Protein AF-A0A941DT05-F1 (afdb_monomer_lite)

Sequence (83 aa):
MARIFKESRNNYGTRKLKKALANLSEPKQVSRRRIGQFMHEMGLVSNYTVAQYKPHKLTCNEAPIKNELQRQFNQDEQLAVIV

Organism: NCBI:txid447199

InterPro domains:
  IPR025948 HTH-like domain [PF13276] (2-48)

Secondary structure (DSSP, 8-state):
-HHHHHHTTT---HHHHHHHHHTSSS-----HHHHHHHHHHTT---GGGS-PPP-PPPPTT-S----TT------SSTT----

Structure (mmCIF, N/CA/C/O backbone):
data_AF-A0A941DT05-F1
#
_entry.id   AF-A0A941DT05-F1
#
loop_
_atom_site.group_PDB
_atom_site.id
_atom_site.type_symbol
_atom_site.label_atom_id
_atom_site.label_alt_id
_atom_site.label_comp_id
_atom_site.label_asym_id
_atom_site.label_entity_id
_atom_site.label_seq_id
_atom_site.pdbx_PDB_ins_code
_atom_site.Cartn_x
_atom_site.Cartn_y
_atom_site.Cartn_z
_atom_site.occupancy
_atom_site.B_iso_or_equiv
_atom_site.auth_seq_id
_atom_site.auth_comp_id
_atom_site.auth_asym_id
_atom_site.auth_atom_id
_atom_site.pdbx_PDB_model_num
ATOM 1 N N . MET A 1 1 ? -12.351 2.823 6.358 1.00 84.88 1 MET A N 1
ATOM 2 C CA . MET A 1 1 ? -10.967 2.422 6.019 1.00 84.88 1 MET A CA 1
ATOM 3 C C . MET A 1 1 ? -10.682 2.598 4.532 1.00 84.88 1 MET A C 1
ATOM 5 O O . MET A 1 1 ? -9.768 3.344 4.215 1.00 84.88 1 MET A O 1
ATOM 9 N N . ALA A 1 2 ? -11.492 2.017 3.636 1.00 89.19 2 ALA A N 1
ATOM 10 C CA . ALA A 1 2 ? -11.350 2.194 2.184 1.00 89.19 2 ALA A CA 1
ATOM 11 C C . ALA A 1 2 ? -11.334 3.670 1.726 1.00 89.19 2 ALA A C 1
ATOM 13 O O . ALA A 1 2 ? -10.524 4.022 0.877 1.00 89.19 2 ALA A O 1
ATOM 14 N N . ARG A 1 3 ? -12.154 4.544 2.338 1.00 92.50 3 ARG A N 1
ATOM 15 C CA . ARG A 1 3 ? -12.158 5.994 2.052 1.00 92.50 3 ARG A CA 1
ATOM 16 C C . ARG A 1 3 ? -10.783 6.638 2.280 1.00 92.50 3 ARG A C 1
ATOM 18 O O . ARG A 1 3 ? -10.191 7.134 1.335 1.00 92.50 3 ARG A O 1
ATOM 25 N N . ILE A 1 4 ? -10.234 6.497 3.490 1.00 91.81 4 ILE A N 1
ATOM 26 C CA . ILE A 1 4 ? -8.898 6.999 3.878 1.00 91.81 4 ILE A CA 1
ATOM 27 C C . ILE A 1 4 ? -7.799 6.413 2.984 1.00 91.81 4 ILE A C 1
ATOM 29 O O . ILE A 1 4 ? -6.858 7.099 2.596 1.00 91.81 4 ILE A O 1
ATOM 33 N N . PHE A 1 5 ? -7.909 5.128 2.646 1.00 93.31 5 PHE A N 1
ATOM 34 C CA . PHE A 1 5 ? -6.944 4.466 1.778 1.00 93.31 5 PHE A CA 1
ATOM 35 C C . PHE A 1 5 ? -6.946 5.057 0.355 1.00 93.31 5 PHE A C 1
ATOM 37 O O . PHE A 1 5 ? -5.877 5.377 -0.168 1.00 93.31 5 PHE A O 1
ATOM 44 N N . LYS A 1 6 ? -8.126 5.294 -0.233 1.00 93.12 6 LYS A N 1
ATOM 45 C CA . LYS A 1 6 ? -8.263 5.948 -1.545 1.00 93.12 6 LYS A CA 1
ATOM 46 C C . LYS A 1 6 ? -7.860 7.426 -1.511 1.00 93.12 6 LYS A C 1
ATOM 48 O O . LYS A 1 6 ? -7.132 7.862 -2.397 1.00 93.12 6 LYS A O 1
ATOM 53 N N . GLU A 1 7 ? -8.243 8.168 -0.470 1.00 94.00 7 GLU A N 1
ATOM 54 C CA . GLU A 1 7 ? -7.801 9.556 -0.233 1.00 94.00 7 GLU A CA 1
ATOM 55 C C . GLU A 1 7 ? -6.265 9.648 -0.170 1.00 94.00 7 GLU A C 1
ATOM 57 O O . GLU A 1 7 ? -5.667 10.581 -0.699 1.00 94.00 7 GLU A O 1
ATOM 62 N N . SER A 1 8 ? -5.604 8.625 0.384 1.00 91.31 8 SER A N 1
ATOM 63 C CA . SER A 1 8 ? -4.140 8.519 0.414 1.00 91.31 8 SER A CA 1
ATOM 64 C C . SER A 1 8 ? -3.497 8.144 -0.932 1.00 91.31 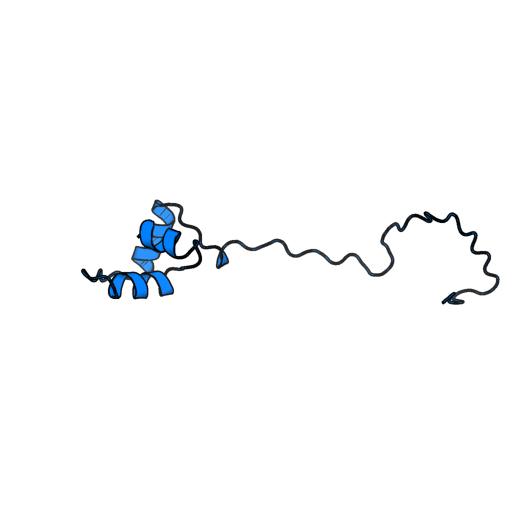8 SER A C 1
ATOM 66 O O . SER A 1 8 ? -2.285 7.955 -0.997 1.00 91.31 8 SER A O 1
ATOM 68 N N . ARG A 1 9 ? -4.265 8.003 -2.022 1.00 92.69 9 ARG A N 1
ATOM 69 C CA . ARG A 1 9 ? -3.788 7.486 -3.321 1.00 92.69 9 ARG A CA 1
ATOM 70 C C . ARG A 1 9 ? -3.172 6.083 -3.208 1.00 92.69 9 ARG A C 1
ATOM 72 O O . ARG A 1 9 ? -2.166 5.787 -3.849 1.00 92.69 9 ARG A O 1
ATOM 79 N N . ASN A 1 10 ? -3.752 5.229 -2.359 1.00 91.94 10 ASN A N 1
ATOM 80 C CA . ASN A 1 10 ? -3.333 3.840 -2.118 1.00 91.94 10 ASN A CA 1
ATOM 81 C C . ASN A 1 10 ? -1.894 3.685 -1.567 1.00 91.94 10 ASN A C 1
ATOM 83 O O . ASN A 1 10 ? -1.283 2.616 -1.647 1.00 91.94 10 ASN A O 1
ATOM 87 N N . ASN A 1 11 ? -1.313 4.733 -0.975 1.00 91.12 11 ASN A N 1
ATOM 88 C CA . ASN A 1 11 ? 0.067 4.700 -0.475 1.00 91.12 11 ASN A CA 1
ATOM 89 C C . ASN A 1 11 ? 0.180 4.264 1.004 1.00 91.12 11 ASN A C 1
ATOM 91 O O . ASN A 1 11 ? 1.284 4.031 1.506 1.00 91.12 11 ASN A O 1
ATOM 95 N N . TYR A 1 12 ? -0.935 4.169 1.736 1.00 93.94 12 TYR A N 1
ATOM 96 C CA . TYR A 1 12 ? -0.916 3.809 3.152 1.00 93.94 12 TYR A CA 1
ATOM 97 C C . TYR A 1 12 ? -0.932 2.295 3.375 1.00 93.94 12 TYR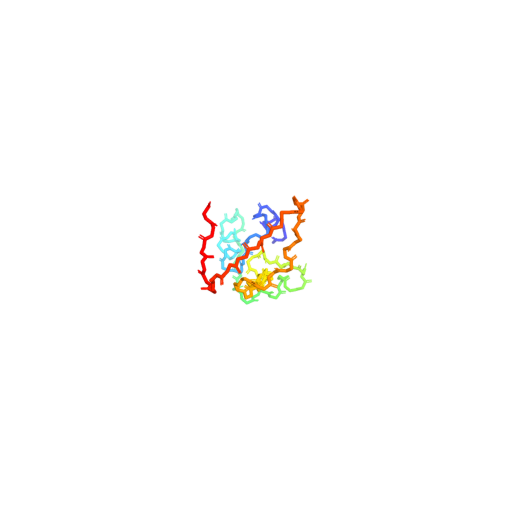 A C 1
ATOM 99 O O . TYR A 1 12 ? -1.911 1.616 3.098 1.00 93.94 12 TYR A O 1
ATOM 107 N N . GLY A 1 13 ? 0.127 1.777 4.001 1.00 92.06 13 GLY A N 1
ATOM 108 C CA . GLY A 1 13 ? 0.125 0.446 4.615 1.00 92.06 13 GLY A CA 1
ATOM 109 C C . GLY A 1 13 ? -0.421 0.444 6.050 1.00 92.06 13 GLY A C 1
ATOM 110 O O . GLY A 1 13 ? -0.797 1.482 6.605 1.00 92.06 13 GLY A O 1
ATOM 111 N N . THR A 1 14 ? -0.374 -0.719 6.712 1.00 93.81 14 THR A N 1
ATOM 112 C CA . THR A 1 14 ? -0.987 -0.928 8.042 1.00 93.81 14 THR A CA 1
ATOM 113 C C . THR A 1 14 ? -0.513 0.054 9.120 1.00 93.81 14 THR A C 1
ATOM 115 O O . THR A 1 14 ? -1.287 0.454 9.989 1.00 93.81 14 THR A O 1
ATOM 118 N N . ARG A 1 15 ? 0.756 0.486 9.065 1.00 93.50 15 ARG A N 1
ATOM 119 C CA . ARG A 1 15 ? 1.337 1.460 10.006 1.00 93.50 15 ARG A CA 1
ATOM 120 C C . ARG A 1 15 ? 0.734 2.859 9.841 1.00 93.50 15 ARG A C 1
ATOM 122 O O . ARG A 1 15 ? 0.385 3.477 10.843 1.00 93.50 15 ARG A O 1
ATOM 129 N N . LYS A 1 16 ? 0.620 3.354 8.602 1.00 94.31 16 LYS A N 1
ATOM 130 C CA . LYS A 1 16 ? 0.051 4.683 8.318 1.00 94.31 16 LYS A CA 1
ATOM 131 C C . LYS A 1 16 ? -1.461 4.691 8.555 1.00 94.31 16 LYS A C 1
ATOM 133 O O . LYS A 1 16 ? -1.951 5.610 9.201 1.00 94.31 16 LYS A O 1
ATOM 138 N N . LEU A 1 17 ? -2.168 3.623 8.165 1.00 93.69 17 LEU A N 1
ATOM 139 C CA . LEU A 1 17 ? -3.605 3.477 8.431 1.00 93.69 17 LEU A CA 1
ATOM 140 C C . LEU A 1 17 ? -3.924 3.475 9.927 1.00 93.69 17 LEU A C 1
ATOM 142 O O . LEU A 1 17 ? -4.890 4.113 10.323 1.00 93.69 17 LEU A O 1
ATOM 146 N N . LYS A 1 18 ? -3.100 2.841 10.773 1.00 94.44 18 LYS A N 1
ATOM 147 C CA . LYS A 1 18 ? -3.304 2.884 12.230 1.00 94.44 18 LYS A CA 1
ATOM 148 C C . LYS A 1 18 ? -3.280 4.316 12.776 1.00 94.44 18 LYS A C 1
ATOM 150 O O . LYS A 1 18 ? -4.140 4.666 13.572 1.00 94.44 18 LYS A O 1
ATOM 155 N N . LYS A 1 19 ? -2.318 5.140 12.339 1.00 94.44 19 LYS A N 1
ATOM 156 C CA . LYS A 1 19 ? -2.246 6.554 12.744 1.00 94.44 19 LYS A CA 1
ATOM 157 C C . LYS A 1 19 ? -3.431 7.355 12.202 1.00 94.44 19 LYS A C 1
ATOM 159 O O . LYS A 1 19 ? -4.060 8.082 12.955 1.00 94.44 19 LYS A O 1
ATOM 164 N N . ALA A 1 20 ? -3.771 7.175 10.927 1.00 93.12 20 ALA A N 1
ATOM 165 C CA . ALA A 1 20 ? -4.897 7.874 10.311 1.00 93.12 20 ALA A CA 1
ATOM 166 C C . ALA A 1 20 ? -6.239 7.538 10.989 1.00 93.12 20 ALA A C 1
ATOM 168 O O . ALA A 1 20 ? -7.045 8.430 11.207 1.00 93.12 20 ALA A O 1
ATOM 169 N N . LEU A 1 21 ? -6.456 6.274 11.372 1.00 93.06 21 LEU A N 1
ATOM 170 C CA . LEU A 1 21 ? -7.658 5.832 12.093 1.00 93.06 21 LEU A CA 1
ATOM 171 C C . LEU A 1 21 ? -7.725 6.350 13.537 1.00 93.06 21 LEU A C 1
ATOM 173 O O . LEU A 1 21 ? -8.822 6.535 14.056 1.00 93.06 21 LEU A O 1
ATOM 177 N N . ALA A 1 22 ? -6.576 6.576 14.175 1.00 93.31 22 ALA A N 1
ATOM 178 C CA . ALA A 1 22 ? -6.504 7.163 15.511 1.00 93.31 22 ALA A CA 1
ATOM 179 C C . ALA A 1 22 ? -6.750 8.682 15.510 1.00 93.31 22 ALA A C 1
ATOM 181 O O . ALA A 1 22 ? -7.208 9.210 16.512 1.00 93.31 22 ALA A O 1
ATOM 182 N N . ASN A 1 23 ? -6.477 9.365 14.394 1.00 91.25 23 ASN A N 1
ATOM 183 C CA . ASN A 1 23 ? -6.632 10.818 14.250 1.00 91.25 23 ASN A CA 1
ATOM 184 C C . ASN A 1 23 ? -8.020 11.246 13.730 1.00 91.25 23 ASN A C 1
ATOM 186 O O . ASN A 1 23 ? -8.223 12.417 13.418 1.00 91.25 23 ASN A O 1
ATOM 190 N N . LEU A 1 24 ? -8.955 10.308 13.563 1.00 89.94 24 LEU A N 1
ATOM 191 C CA . LEU A 1 24 ? -10.334 10.622 13.190 1.00 89.94 24 LEU A CA 1
ATOM 192 C C . LEU A 1 24 ? -11.065 11.310 14.349 1.00 89.94 24 LEU A C 1
ATOM 194 O O . LEU A 1 24 ? -10.746 11.059 15.508 1.00 89.94 24 LEU A O 1
ATOM 198 N N . SER A 1 25 ? -12.095 12.101 14.027 1.00 88.31 25 SER A N 1
ATOM 199 C CA . SER A 1 25 ? -13.005 12.699 15.019 1.00 88.31 25 SER A CA 1
ATOM 200 C C . SER A 1 25 ? -13.580 11.650 15.977 1.00 88.31 25 SER A C 1
ATOM 202 O O . SER A 1 25 ? -13.681 11.894 17.172 1.00 88.31 25 SER A O 1
ATOM 204 N N . GLU A 1 26 ? -13.872 10.455 15.456 1.00 88.50 26 GLU A N 1
ATOM 205 C CA . GLU A 1 26 ? -14.123 9.250 16.245 1.00 88.50 26 GLU A CA 1
ATOM 206 C C . GLU A 1 26 ? -12.932 8.287 16.101 1.00 88.50 26 GLU A C 1
ATOM 208 O O . GLU A 1 26 ? -12.793 7.617 15.065 1.00 88.50 26 GLU A O 1
ATOM 213 N N . PRO A 1 27 ? -12.040 8.209 17.103 1.00 87.12 27 PRO A N 1
ATOM 214 C CA . PRO A 1 27 ? -10.828 7.415 17.002 1.00 87.12 27 PRO A CA 1
ATOM 215 C C . PRO A 1 27 ? -11.154 5.922 17.030 1.00 87.12 27 PRO A C 1
ATOM 217 O O . PRO A 1 27 ? -11.776 5.404 17.957 1.00 87.12 27 PRO A O 1
ATOM 220 N N . LYS A 1 28 ? -10.663 5.189 16.029 1.00 87.88 28 LYS A N 1
ATOM 221 C CA . LYS A 1 28 ? -10.781 3.726 15.985 1.00 87.88 28 LYS A CA 1
ATOM 222 C C . LYS A 1 28 ? -9.483 3.096 16.459 1.00 87.88 28 LYS A C 1
ATOM 224 O O . LYS A 1 28 ? -8.485 3.082 15.735 1.00 87.88 28 LYS A O 1
ATOM 229 N N . GLN A 1 29 ? -9.498 2.527 17.662 1.00 88.50 29 GLN A N 1
ATOM 230 C CA . GLN A 1 29 ? -8.369 1.747 18.156 1.00 88.50 29 GLN A CA 1
ATOM 231 C C . GLN A 1 29 ? -8.362 0.356 17.522 1.00 88.50 29 GLN A C 1
ATOM 233 O O . GLN A 1 29 ? -9.139 -0.526 17.871 1.00 88.50 29 GLN A O 1
ATOM 238 N N . VAL A 1 30 ? -7.454 0.158 16.568 1.00 92.31 30 VAL A N 1
ATOM 239 C CA . VAL A 1 30 ? -7.282 -1.125 15.879 1.00 92.31 30 VAL A CA 1
ATOM 240 C C . VAL A 1 30 ? -5.809 -1.514 15.816 1.00 92.31 30 VAL A C 1
ATOM 242 O O . VAL A 1 30 ? -4.913 -0.681 15.631 1.00 92.31 30 VAL A O 1
ATOM 245 N N . SER A 1 31 ? -5.536 -2.810 15.970 1.00 95.19 31 SER A N 1
ATOM 246 C CA . SER A 1 31 ? -4.184 -3.352 15.836 1.00 95.19 31 SER A CA 1
ATOM 247 C C . SER A 1 31 ? -3.747 -3.384 14.367 1.00 95.19 31 SER A C 1
ATOM 249 O O . SER A 1 31 ? -4.566 -3.483 13.451 1.00 95.19 31 SER A O 1
ATOM 251 N N . ARG A 1 32 ? -2.430 -3.359 14.117 1.00 94.19 32 ARG A N 1
ATOM 252 C CA . ARG A 1 32 ? -1.886 -3.473 12.749 1.00 94.19 32 ARG A CA 1
ATOM 253 C C . ARG A 1 32 ? -2.286 -4.790 12.073 1.00 94.19 32 ARG A C 1
ATOM 255 O O . ARG A 1 32 ? -2.494 -4.793 10.866 1.00 94.19 32 ARG A O 1
ATOM 262 N N . ARG A 1 33 ? -2.417 -5.877 12.847 1.00 96.06 33 ARG A N 1
ATOM 263 C CA . ARG A 1 33 ? -2.840 -7.198 12.356 1.00 96.06 33 ARG A CA 1
ATOM 264 C C . ARG A 1 33 ? -4.284 -7.171 11.862 1.00 96.06 33 ARG A C 1
ATOM 266 O O . ARG A 1 33 ? -4.543 -7.619 10.753 1.00 96.06 33 ARG A O 1
ATOM 273 N N . ARG A 1 34 ? -5.196 -6.575 12.636 1.00 95.50 34 ARG A N 1
ATOM 274 C CA . ARG A 1 34 ? -6.614 -6.457 12.262 1.00 95.50 34 ARG A CA 1
ATOM 275 C C . ARG A 1 34 ? -6.814 -5.561 11.039 1.00 95.50 34 ARG A C 1
ATOM 277 O O . ARG A 1 34 ? -7.583 -5.889 10.152 1.00 95.50 34 ARG A O 1
ATOM 284 N N . ILE A 1 35 ? -6.042 -4.478 10.947 1.00 94.94 35 ILE A N 1
ATOM 285 C CA . ILE A 1 35 ? -5.959 -3.628 9.748 1.00 94.94 35 ILE A CA 1
ATOM 286 C C . ILE A 1 35 ? -5.481 -4.441 8.534 1.00 94.94 35 ILE A C 1
ATOM 288 O O . ILE A 1 35 ? -6.053 -4.306 7.462 1.00 94.94 35 ILE A O 1
ATOM 292 N N . GLY A 1 36 ? -4.471 -5.302 8.689 1.00 94.94 36 GLY A N 1
ATOM 293 C CA . GLY A 1 36 ? -4.005 -6.189 7.616 1.00 94.94 36 GLY A CA 1
ATOM 294 C C . GLY A 1 36 ? -5.064 -7.191 7.146 1.00 94.94 36 GLY A C 1
ATOM 295 O O . GLY A 1 36 ? -5.244 -7.341 5.943 1.00 94.94 36 GLY A O 1
ATOM 296 N N . GLN A 1 37 ? -5.803 -7.813 8.074 1.00 96.19 37 GLN A N 1
ATOM 297 C CA . GLN A 1 37 ? -6.937 -8.693 7.747 1.00 96.19 37 GLN A CA 1
ATOM 298 C C . GLN A 1 37 ? -7.999 -7.944 6.941 1.00 96.19 37 GLN A C 1
ATOM 300 O O . GLN A 1 37 ? -8.343 -8.370 5.849 1.00 96.19 37 GLN A O 1
ATOM 305 N N . PHE A 1 38 ? -8.408 -6.761 7.403 1.00 94.06 38 PHE A N 1
ATOM 306 C CA . PHE A 1 38 ? -9.350 -5.917 6.673 1.00 94.06 38 PHE A CA 1
ATOM 307 C C . PHE A 1 38 ? -8.834 -5.487 5.294 1.00 94.06 38 PHE A C 1
ATOM 309 O O . PHE A 1 38 ? -9.603 -5.447 4.339 1.00 94.06 38 PHE A O 1
ATOM 316 N N . MET A 1 39 ? -7.541 -5.162 5.160 1.00 93.50 39 MET A N 1
ATOM 317 C CA . MET A 1 39 ? -6.948 -4.873 3.848 1.00 93.50 39 MET A CA 1
ATOM 318 C C . MET A 1 39 ? -7.040 -6.083 2.917 1.00 93.50 39 MET A C 1
ATOM 320 O O . MET A 1 39 ? -7.369 -5.900 1.752 1.00 93.50 39 MET A O 1
ATOM 324 N N . HIS A 1 40 ? -6.793 -7.292 3.423 1.00 93.75 40 HIS A N 1
ATOM 325 C CA . HIS A 1 40 ? -6.896 -8.524 2.645 1.00 93.75 40 HIS A CA 1
ATOM 326 C C . HIS A 1 40 ? -8.345 -8.831 2.243 1.00 93.75 40 HIS A C 1
ATOM 328 O O . HIS A 1 40 ? -8.613 -9.017 1.061 1.00 93.75 40 HIS A O 1
ATOM 334 N N . GLU A 1 41 ? -9.282 -8.782 3.193 1.00 95.50 41 GLU A N 1
ATOM 335 C CA . GLU A 1 41 ? -10.719 -9.003 2.967 1.00 95.50 41 GLU A CA 1
ATOM 336 C C . GLU A 1 41 ? -11.314 -8.017 1.947 1.00 95.50 41 GLU A C 1
ATOM 338 O O . GLU A 1 41 ? -12.161 -8.391 1.144 1.00 95.50 41 GLU A O 1
ATOM 343 N N . MET A 1 42 ? -10.855 -6.759 1.945 1.00 93.81 42 MET A N 1
ATOM 344 C CA . MET A 1 42 ? -11.305 -5.723 1.004 1.00 93.81 42 MET A CA 1
ATOM 345 C C . MET A 1 42 ? -10.463 -5.628 -0.283 1.00 93.81 42 MET A C 1
ATOM 347 O O . MET A 1 42 ? -10.716 -4.739 -1.098 1.00 93.81 42 MET A O 1
ATOM 351 N N . GLY A 1 43 ? -9.429 -6.457 -0.461 1.00 92.38 43 GLY A N 1
ATOM 352 C CA . GLY A 1 43 ? -8.536 -6.389 -1.627 1.00 92.38 43 GLY A CA 1
ATOM 353 C C . GLY A 1 43 ? -7.719 -5.089 -1.742 1.00 92.38 43 GLY A C 1
ATOM 354 O O . GLY A 1 43 ? -7.364 -4.665 -2.840 1.00 92.38 43 GLY A O 1
ATOM 355 N N . LEU A 1 44 ? -7.425 -4.417 -0.626 1.00 92.56 44 LEU A N 1
ATOM 356 C CA . LEU A 1 44 ? -6.655 -3.170 -0.604 1.00 92.56 44 LEU A CA 1
ATOM 357 C C . LEU A 1 44 ? -5.150 -3.460 -0.667 1.00 92.56 44 LEU A C 1
ATOM 359 O O . LEU A 1 44 ? -4.539 -3.846 0.332 1.00 92.56 44 LEU A O 1
ATOM 363 N N . VAL A 1 45 ? -4.535 -3.205 -1.822 1.00 92.06 45 VAL A N 1
ATOM 364 C CA . VAL A 1 45 ? -3.088 -3.370 -2.040 1.00 92.06 45 VAL A CA 1
ATOM 365 C C . VAL A 1 45 ? -2.414 -2.008 -2.124 1.00 92.06 45 VAL A C 1
ATOM 367 O O . VAL A 1 45 ? -2.829 -1.148 -2.898 1.00 92.06 45 VAL A O 1
ATOM 370 N N . SER A 1 46 ? -1.373 -1.789 -1.316 1.00 91.50 46 SER A N 1
ATOM 371 C CA . SER A 1 46 ? -0.645 -0.520 -1.335 1.00 91.50 46 SER A CA 1
ATOM 372 C C . SER A 1 46 ? 0.301 -0.443 -2.533 1.00 91.50 46 SER A C 1
ATOM 374 O O . SER A 1 46 ? 0.920 -1.437 -2.906 1.00 91.50 46 SER A O 1
ATOM 376 N N . ASN A 1 47 ? 0.510 0.751 -3.085 1.00 88.12 47 ASN A N 1
ATOM 377 C CA . ASN A 1 47 ? 1.450 0.938 -4.197 1.00 88.12 47 ASN A CA 1
ATOM 378 C C . ASN A 1 47 ? 2.855 0.401 -3.869 1.00 88.12 47 ASN A C 1
ATOM 380 O O . ASN A 1 47 ? 3.493 -0.205 -4.717 1.00 88.12 47 ASN A O 1
ATOM 384 N N . TYR A 1 48 ? 3.310 0.545 -2.619 1.00 83.25 48 TYR A N 1
ATOM 385 C CA . TYR A 1 48 ? 4.623 0.055 -2.179 1.00 83.25 48 TYR A CA 1
ATOM 386 C C . TYR A 1 48 ? 4.729 -1.471 -2.075 1.00 83.25 48 TYR A C 1
ATOM 388 O O . TYR A 1 48 ? 5.835 -1.992 -1.975 1.00 83.25 48 TYR A O 1
ATOM 396 N N . THR A 1 49 ? 3.603 -2.190 -2.045 1.00 82.88 49 THR A N 1
ATOM 397 C CA . THR A 1 49 ? 3.608 -3.662 -2.057 1.00 82.88 49 THR A CA 1
ATOM 398 C C . THR A 1 49 ? 3.670 -4.233 -3.467 1.00 82.88 49 THR A C 1
ATOM 400 O O . THR A 1 49 ? 4.029 -5.395 -3.630 1.00 82.88 49 THR A O 1
ATOM 403 N N . VAL A 1 50 ? 3.354 -3.429 -4.484 1.00 81.31 50 VAL A N 1
ATOM 404 C CA . VAL A 1 50 ? 3.478 -3.844 -5.878 1.00 81.31 50 VAL A CA 1
ATOM 405 C C . VAL A 1 50 ? 4.951 -3.752 -6.258 1.00 81.31 50 VAL A C 1
ATOM 407 O O . VAL A 1 50 ? 5.480 -2.666 -6.491 1.00 81.31 50 VAL A O 1
ATOM 410 N N . ALA A 1 51 ? 5.630 -4.897 -6.287 1.00 75.69 51 ALA A N 1
ATOM 411 C CA . ALA A 1 51 ? 6.978 -4.970 -6.825 1.00 75.69 51 ALA A CA 1
ATOM 412 C C . ALA A 1 51 ? 6.919 -4.612 -8.315 1.00 75.69 51 ALA A C 1
ATOM 414 O O . ALA A 1 51 ? 6.294 -5.319 -9.104 1.00 75.69 51 ALA A O 1
ATOM 415 N N . GLN A 1 52 ? 7.542 -3.500 -8.698 1.00 74.38 52 GLN A N 1
ATOM 416 C CA . GLN A 1 52 ? 7.720 -3.187 -10.109 1.00 74.38 52 GLN A CA 1
ATOM 417 C C . GLN A 1 52 ? 8.901 -3.993 -10.656 1.00 74.38 52 GLN A C 1
ATOM 419 O O . GLN A 1 52 ? 9.933 -4.138 -9.997 1.00 74.38 52 GLN A O 1
ATOM 424 N N . TYR A 1 53 ? 8.698 -4.564 -11.842 1.00 79.00 53 TYR A N 1
ATOM 425 C CA . TYR A 1 53 ? 9.668 -5.371 -12.577 1.00 79.00 53 TYR A CA 1
ATOM 426 C C . TYR A 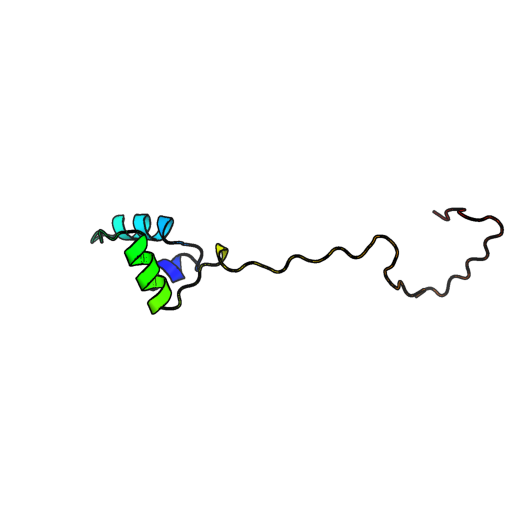1 53 ? 11.037 -4.675 -12.653 1.00 79.00 53 TYR A C 1
ATOM 428 O O . TYR A 1 53 ? 11.120 -3.483 -12.949 1.00 79.00 53 TYR A O 1
ATOM 436 N N . LYS A 1 54 ? 12.116 -5.421 -12.385 1.00 71.56 54 LYS A N 1
ATOM 437 C CA . LYS A 1 54 ? 13.487 -4.931 -12.565 1.00 71.56 54 LYS A CA 1
ATOM 438 C C . LYS A 1 54 ? 13.835 -5.028 -14.052 1.00 71.56 54 LYS A C 1
ATOM 440 O O . LYS A 1 54 ? 13.887 -6.149 -14.554 1.00 71.56 54 LYS A O 1
ATOM 445 N N . PRO A 1 55 ? 14.112 -3.922 -14.763 1.00 72.31 55 PRO A N 1
ATOM 446 C CA . PRO A 1 55 ? 14.656 -4.032 -16.106 1.00 72.31 55 PRO A CA 1
ATOM 447 C C . PRO A 1 55 ? 16.012 -4.738 -16.018 1.00 72.31 55 PRO A C 1
ATOM 449 O O . PRO A 1 55 ? 16.949 -4.236 -15.391 1.00 72.31 55 PRO A O 1
ATOM 452 N N . HIS A 1 56 ? 16.106 -5.927 -16.611 1.00 73.38 56 HIS A N 1
ATOM 453 C CA . HIS A 1 56 ? 17.391 -6.569 -16.841 1.00 73.38 56 HIS A CA 1
ATOM 454 C C . HIS A 1 56 ? 18.171 -5.686 -17.814 1.00 73.38 56 HIS A C 1
ATOM 456 O O . HIS A 1 56 ? 17.721 -5.440 -18.933 1.00 73.38 56 HIS A O 1
ATOM 462 N N . LYS A 1 57 ? 19.318 -5.163 -17.369 1.00 68.25 57 LYS A N 1
ATOM 463 C CA . LYS A 1 57 ? 20.261 -4.524 -18.285 1.00 68.25 57 LYS A CA 1
ATOM 464 C C . LYS A 1 57 ? 20.706 -5.595 -19.280 1.00 68.25 57 LYS A C 1
ATOM 466 O O . LYS A 1 57 ? 21.120 -6.671 -18.853 1.00 68.25 57 LYS A O 1
ATOM 471 N N . LEU A 1 58 ? 20.593 -5.305 -20.574 1.00 68.12 58 LEU A N 1
ATOM 472 C CA . LEU A 1 58 ? 21.273 -6.098 -21.593 1.00 68.12 58 LEU A CA 1
ATOM 473 C C . LEU A 1 58 ? 22.784 -6.046 -21.314 1.00 68.12 58 LEU A C 1
ATOM 475 O O . LEU A 1 58 ? 23.283 -5.053 -20.772 1.00 68.12 58 LEU A O 1
ATOM 479 N N . THR A 1 59 ? 23.496 -7.117 -21.648 1.00 68.62 59 THR A N 1
ATOM 480 C CA . THR A 1 59 ? 24.961 -7.135 -21.696 1.00 68.62 59 THR A CA 1
ATOM 481 C C . THR A 1 59 ? 25.435 -5.963 -22.555 1.00 68.62 59 THR A C 1
ATOM 483 O O . THR A 1 59 ? 24.874 -5.689 -23.620 1.00 68.62 59 THR A O 1
ATOM 486 N N . CYS A 1 60 ? 26.411 -5.192 -22.056 1.00 62.97 60 CYS A N 1
ATOM 487 C CA . CYS A 1 60 ? 26.961 -4.076 -22.821 1.00 62.97 60 CYS A CA 1
ATOM 488 C C . CYS A 1 60 ? 27.410 -4.589 -24.196 1.00 62.97 60 CYS A C 1
ATOM 490 O O . CYS A 1 60 ? 28.143 -5.570 -24.271 1.00 62.97 60 CYS A O 1
ATOM 492 N N . ASN A 1 61 ? 26.998 -3.886 -25.253 1.00 60.84 61 ASN A N 1
ATOM 493 C CA . ASN A 1 61 ? 27.474 -4.050 -26.631 1.00 60.84 61 ASN A CA 1
ATOM 494 C C . ASN A 1 61 ? 26.958 -5.267 -27.430 1.00 60.84 61 ASN A C 1
ATOM 496 O O . ASN A 1 61 ? 27.416 -5.463 -28.549 1.00 60.84 61 ASN A O 1
ATOM 500 N N . GLU A 1 62 ? 25.970 -6.024 -26.938 1.00 59.09 62 GLU A N 1
ATOM 501 C CA . GLU A 1 62 ? 25.315 -7.108 -27.712 1.00 59.09 62 GLU A CA 1
ATOM 502 C C . GLU A 1 62 ? 23.909 -6.740 -28.217 1.00 59.09 62 GLU A C 1
ATOM 504 O O . GLU A 1 62 ? 23.182 -7.575 -28.759 1.00 59.09 62 GLU A O 1
ATOM 509 N N . ALA A 1 63 ? 23.491 -5.481 -28.052 1.00 65.12 63 ALA A N 1
ATOM 510 C CA . ALA A 1 63 ? 22.247 -5.023 -28.656 1.00 65.12 63 ALA A CA 1
ATOM 511 C C . ALA A 1 63 ? 22.380 -5.104 -30.191 1.00 65.12 63 ALA A C 1
ATOM 513 O O . ALA A 1 63 ? 23.359 -4.583 -30.729 1.00 65.12 63 ALA A O 1
ATOM 514 N N . PRO A 1 64 ? 21.421 -5.712 -30.916 1.00 67.00 64 PRO A N 1
ATOM 515 C CA . PRO A 1 64 ? 21.430 -5.727 -32.375 1.00 67.00 64 PRO A CA 1
ATOM 516 C C . PRO A 1 64 ? 21.128 -4.314 -32.897 1.00 67.00 64 PRO A C 1
ATOM 518 O O . PRO A 1 64 ? 19.991 -3.981 -33.234 1.00 67.00 64 PRO A O 1
ATOM 521 N N . ILE A 1 65 ? 22.145 -3.452 -32.914 1.00 69.50 65 ILE A N 1
ATOM 522 C CA . ILE A 1 65 ? 22.069 -2.103 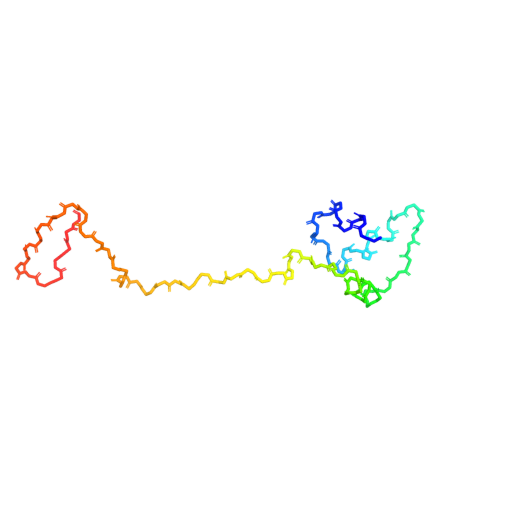-33.469 1.00 69.50 65 ILE A CA 1
ATOM 523 C C . ILE A 1 65 ? 22.091 -2.243 -34.989 1.00 69.50 65 ILE A C 1
ATOM 525 O O . ILE A 1 65 ? 23.051 -2.745 -35.573 1.00 69.50 65 ILE A O 1
ATOM 529 N N . LYS A 1 66 ? 21.010 -1.817 -35.643 1.00 71.38 66 LYS A N 1
ATOM 530 C CA . LYS A 1 66 ? 20.941 -1.791 -37.105 1.00 71.38 66 LYS A CA 1
ATOM 531 C C . LYS A 1 66 ? 21.801 -0.639 -37.628 1.00 71.38 66 LYS A C 1
ATOM 533 O O . LYS A 1 66 ? 21.753 0.465 -37.094 1.00 71.38 66 LYS A O 1
ATOM 538 N N . ASN A 1 67 ? 22.562 -0.880 -38.696 1.00 73.88 67 ASN A N 1
ATOM 539 C CA . ASN A 1 67 ? 23.299 0.163 -39.412 1.00 73.88 67 ASN A CA 1
ATOM 540 C C . ASN A 1 67 ? 22.326 0.999 -40.264 1.00 73.88 67 ASN A C 1
ATOM 542 O O . ASN A 1 67 ? 22.238 0.826 -41.478 1.00 73.88 67 ASN A O 1
ATOM 546 N N . GLU A 1 68 ? 21.546 1.863 -39.612 1.00 76.69 68 GLU A N 1
ATOM 547 C CA . GLU A 1 68 ? 20.498 2.678 -40.251 1.00 76.69 68 GLU A CA 1
ATOM 548 C C . GLU A 1 68 ? 21.056 3.624 -41.319 1.00 76.69 68 GLU A C 1
ATOM 550 O O . GLU A 1 68 ? 20.406 3.879 -42.328 1.00 76.69 68 GLU A O 1
ATOM 555 N N . LEU A 1 69 ? 22.286 4.103 -41.122 1.00 78.81 69 LEU A N 1
ATOM 556 C CA . LEU A 1 69 ? 22.969 5.024 -42.031 1.00 78.81 69 LEU A CA 1
ATOM 557 C C . LEU A 1 69 ? 23.758 4.311 -43.140 1.00 78.81 69 LEU A C 1
ATOM 559 O O . LEU A 1 69 ? 24.426 4.985 -43.919 1.00 78.81 69 LEU A O 1
ATOM 563 N N . GLN A 1 70 ? 23.724 2.971 -43.186 1.00 75.50 70 GLN A N 1
ATOM 564 C CA . GLN A 1 70 ? 24.473 2.132 -44.133 1.00 75.50 70 GLN A CA 1
ATOM 565 C C . GLN A 1 70 ? 25.958 2.516 -44.267 1.00 75.50 70 GLN A C 1
ATOM 567 O O . GLN A 1 70 ? 26.547 2.423 -45.344 1.00 75.50 70 GLN A O 1
ATOM 572 N N . ARG A 1 71 ? 26.593 2.954 -43.175 1.00 74.38 71 ARG A N 1
ATOM 573 C CA . ARG A 1 71 ? 28.011 3.331 -43.205 1.00 74.38 71 ARG A CA 1
ATOM 574 C C . ARG A 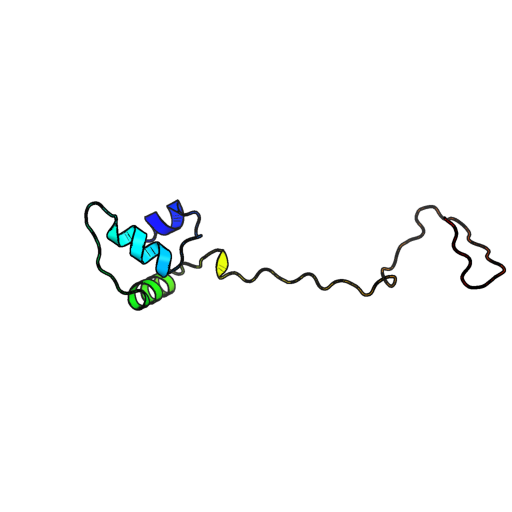1 71 ? 28.860 2.077 -43.395 1.00 74.38 71 ARG A C 1
ATOM 576 O O . ARG A 1 71 ? 28.733 1.132 -42.618 1.00 74.38 71 ARG A O 1
ATOM 583 N N . GLN A 1 72 ? 29.700 2.060 -44.426 1.00 73.94 72 GLN A N 1
ATOM 584 C CA . GLN A 1 72 ? 30.669 0.989 -44.652 1.00 73.94 72 GLN A CA 1
ATOM 585 C C . GLN A 1 72 ? 31.914 1.277 -43.810 1.00 73.94 72 GLN A C 1
ATOM 587 O O . GLN A 1 72 ? 32.602 2.269 -44.043 1.00 73.94 72 GLN A O 1
ATOM 592 N N . PHE A 1 73 ? 32.178 0.438 -42.812 1.00 70.25 73 PHE A N 1
ATOM 593 C CA . PHE A 1 73 ? 33.370 0.541 -41.975 1.00 70.25 73 PHE A CA 1
ATOM 594 C C . PHE A 1 73 ? 34.388 -0.494 -42.448 1.00 70.25 73 PHE A C 1
ATOM 596 O O . PHE A 1 73 ? 34.309 -1.662 -42.075 1.00 70.25 73 PHE A O 1
ATOM 603 N N . ASN A 1 74 ? 35.314 -0.061 -43.303 1.00 72.94 74 ASN A N 1
ATOM 604 C CA . ASN A 1 74 ? 36.485 -0.851 -43.669 1.00 72.94 74 ASN A CA 1
ATOM 605 C C . ASN A 1 74 ? 37.607 -0.476 -42.705 1.00 72.94 74 ASN A C 1
ATOM 607 O O . ASN A 1 74 ? 37.975 0.694 -42.614 1.00 72.94 74 ASN A O 1
ATOM 611 N N . GLN A 1 75 ? 38.096 -1.454 -41.954 1.00 71.44 75 GLN A N 1
ATOM 612 C CA . GLN A 1 75 ? 39.077 -1.248 -40.902 1.00 71.44 75 GLN A CA 1
ATOM 613 C C . GLN A 1 75 ? 40.232 -2.228 -41.097 1.00 71.44 75 GLN A C 1
ATOM 615 O O . GLN A 1 75 ? 40.015 -3.438 -41.093 1.00 71.44 75 GLN A O 1
ATOM 620 N N . ASP A 1 76 ? 41.443 -1.694 -41.261 1.00 73.56 76 ASP A N 1
ATOM 621 C CA . ASP A 1 76 ? 42.647 -2.494 -41.518 1.00 73.56 76 ASP A CA 1
ATOM 622 C C . ASP A 1 76 ? 43.263 -3.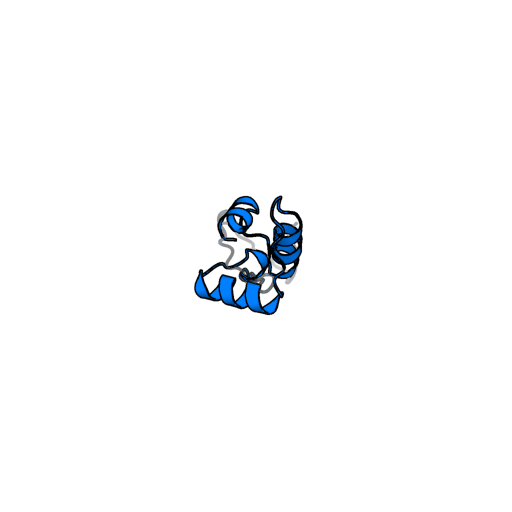058 -40.221 1.00 73.56 76 ASP A C 1
ATOM 624 O O . ASP A 1 76 ? 43.830 -4.150 -40.221 1.00 73.56 76 ASP A O 1
ATOM 628 N N . GLU A 1 77 ? 43.107 -2.355 -39.092 1.00 74.44 77 GLU A N 1
ATOM 629 C CA . GLU A 1 77 ? 43.655 -2.743 -37.783 1.00 74.44 77 GLU A CA 1
ATOM 630 C C . GLU A 1 77 ? 42.559 -3.082 -36.769 1.00 74.44 77 GLU A C 1
ATOM 632 O O . GLU A 1 77 ? 41.630 -2.304 -36.553 1.00 74.44 77 GLU A O 1
ATOM 637 N N . GLN A 1 78 ? 42.682 -4.219 -36.080 1.00 69.38 78 GLN A N 1
ATOM 638 C CA . GLN A 1 78 ? 41.722 -4.628 -35.048 1.00 69.38 78 GLN A CA 1
ATOM 639 C C . GLN A 1 78 ? 41.695 -3.628 -33.874 1.00 69.38 78 GLN A C 1
ATOM 641 O O . GLN A 1 78 ? 42.742 -3.202 -33.399 1.00 69.38 78 GLN A O 1
ATOM 646 N N . LEU A 1 79 ? 40.492 -3.307 -33.369 1.00 70.75 79 LEU A N 1
ATOM 647 C CA . LEU A 1 79 ? 40.225 -2.413 -32.219 1.00 70.75 79 LEU A CA 1
ATOM 648 C C . LEU A 1 79 ? 40.462 -0.903 -32.429 1.00 70.75 79 LEU A C 1
ATOM 650 O O . LEU A 1 79 ? 40.333 -0.141 -31.472 1.00 70.75 79 LEU A O 1
ATOM 654 N N . ALA A 1 80 ? 40.739 -0.433 -33.646 1.00 67.88 80 ALA A N 1
ATOM 655 C CA . ALA A 1 80 ? 40.685 1.001 -33.945 1.00 67.88 80 ALA A CA 1
ATOM 656 C C . ALA A 1 80 ? 39.274 1.561 -33.669 1.00 67.88 80 ALA A C 1
ATOM 658 O O . ALA A 1 80 ? 38.270 1.067 -34.187 1.00 67.88 80 ALA A O 1
ATOM 659 N N . VAL A 1 81 ? 39.206 2.572 -32.805 1.00 61.12 81 VAL A N 1
ATOM 660 C CA . VAL A 1 81 ? 37.971 3.266 -32.432 1.00 61.12 81 VAL A CA 1
ATOM 661 C C . VAL A 1 81 ? 37.779 4.438 -33.387 1.00 61.12 81 VAL A C 1
ATOM 663 O O . VAL A 1 81 ? 38.669 5.275 -33.522 1.00 61.12 81 VAL A O 1
ATOM 666 N N . ILE A 1 82 ? 36.613 4.520 -34.024 1.00 61.38 82 ILE A N 1
ATOM 667 C CA . ILE A 1 82 ? 36.200 5.697 -34.794 1.00 61.38 82 ILE A CA 1
ATOM 668 C C . ILE A 1 82 ? 35.331 6.547 -33.857 1.00 61.38 82 ILE A C 1
ATOM 670 O O . ILE A 1 82 ? 34.264 6.089 -33.446 1.00 61.38 82 ILE A O 1
ATOM 674 N N . VAL A 1 83 ? 35.831 7.729 -33.468 1.00 53.09 83 VAL A N 1
ATOM 675 C CA . VAL A 1 83 ? 35.130 8.716 -32.616 1.00 53.09 83 VAL A CA 1
ATOM 676 C C . VAL A 1 83 ? 34.165 9.551 -33.447 1.00 53.09 83 VAL A C 1
ATOM 678 O O . VAL A 1 83 ? 34.572 9.989 -34.546 1.00 53.09 83 VAL A O 1
#

Foldseek 3Di:
DVVVCVVVVLADALVNVQVVQCPDPDRDHDDSVVVVVVCVVVVRHHPVNPDDDDPDDDDPPPPPDDPPVPDDDDDPDPPDDDD

Radius of gyration: 27.0 Å; chains: 1; bounding box: 58×22×63 Å

pLDDT: mean 83.1, std 11.65, range [53.09, 96.19]